Protein AF-A0A3E1IXF0-F1 (afdb_monomer_lite)

Secondary structure (DSSP, 8-state):
-HHHHHHHHHHHHHHHHHHHHHHHHHHHHHHHHHHHHHHHHHSEEEEEE--SSEEEPPHHHHTSSEEEEEEEHHHHHTT--GGG-EETTEEPEE-----EEE-GGG-EEEEEEEEESTT--TTSBTTB-EEE-TT--STTSEEEEEEE-

Foldseek 3Di:
DVVVVVVVVVVVVVVVVVVVVVVVVVVVVVVVLVVVQVVVVVFDKDKDKQADQWRKDAQVCLPDQKKWKWFFPVCVVVVPDQQPKDKLPHGFAFDDHPHWDQWPPRTIIHTTTMDGSVPHDPSADSRIIIIGDPPDDDIGRMMMMDTDD

Sequence (149 aa):
MRSKTIFCKIIFQSCLVMLLLLGSLFSLSACADDEEKAELASYHWETVAVSREEFRIPENYMNKNELYLFASRDILDSHYDLSKVTLGGERIKLVDSSFNLPGPGLKALFLVGKFDLKDKPSSCKSSSCVLKVPGLNKTGNVAVGYKKK

Organism: Gardnerella vaginalis (NCBI:txid2702)

Structure (mmCIF, N/CA/C/O backbone):
data_AF-A0A3E1IXF0-F1
#
_entry.id   AF-A0A3E1IXF0-F1
#
loop_
_atom_site.group_PDB
_atom_site.id
_atom_site.type_symbol
_atom_site.label_atom_id
_atom_site.label_alt_id
_atom_site.label_comp_id
_atom_site.label_asym_id
_atom_site.label_entity_id
_atom_site.label_seq_id
_atom_site.pdbx_PDB_ins_code
_atom_site.Cartn_x
_atom_site.Cartn_y
_atom_site.Cartn_z
_atom_site.occupancy
_atom_site.B_iso_or_equiv
_atom_site.auth_seq_id
_atom_site.auth_comp_id
_atom_site.auth_asym_id
_atom_site.auth_atom_id
_atom_site.pdbx_PDB_model_num
ATOM 1 N N . MET A 1 1 ? 29.429 4.959 -59.493 1.00 50.19 1 MET A N 1
ATOM 2 C CA . MET A 1 1 ? 29.740 4.256 -58.219 1.00 50.19 1 MET A CA 1
ATOM 3 C C . MET A 1 1 ? 29.899 5.184 -57.009 1.00 50.19 1 MET A C 1
ATOM 5 O O . MET A 1 1 ? 29.422 4.816 -55.948 1.00 50.19 1 MET A O 1
ATOM 9 N N . ARG A 1 2 ? 30.480 6.388 -57.149 1.00 54.06 2 ARG A N 1
ATOM 10 C CA . ARG A 1 2 ? 30.773 7.335 -56.045 1.00 54.06 2 ARG A CA 1
ATOM 11 C C . ARG A 1 2 ? 29.553 7.869 -55.261 1.00 54.06 2 ARG A C 1
ATOM 13 O O . ARG A 1 2 ? 29.677 8.178 -54.088 1.00 54.06 2 ARG A O 1
ATOM 20 N N . SER A 1 3 ? 28.377 7.953 -55.891 1.00 57.69 3 SER A N 1
ATOM 21 C CA . SER A 1 3 ? 27.135 8.435 -55.254 1.00 57.69 3 SER A CA 1
ATOM 22 C C . SER A 1 3 ? 26.489 7.397 -54.312 1.00 57.69 3 SER A C 1
ATOM 24 O O . SER A 1 3 ? 26.008 7.758 -53.241 1.00 57.69 3 SER A O 1
ATOM 26 N N . LYS A 1 4 ? 26.569 6.094 -54.635 1.00 55.94 4 LYS A N 1
ATOM 27 C CA . LYS A 1 4 ? 26.005 5.010 -53.800 1.00 55.94 4 LYS A CA 1
ATOM 28 C C . LYS A 1 4 ? 26.747 4.843 -52.466 1.00 55.94 4 LYS A C 1
ATOM 30 O O . LYS A 1 4 ? 26.124 4.560 -51.448 1.00 55.94 4 LYS A O 1
ATOM 35 N N . THR A 1 5 ? 28.063 5.067 -52.450 1.00 59.56 5 THR A N 1
ATOM 36 C CA . THR A 1 5 ? 28.889 5.000 -51.232 1.00 59.56 5 THR A CA 1
ATOM 37 C C . THR A 1 5 ? 28.638 6.159 -50.270 1.00 59.56 5 THR A C 1
ATOM 39 O O . THR A 1 5 ? 28.720 5.960 -49.063 1.00 59.56 5 THR A O 1
ATOM 42 N N . ILE A 1 6 ? 28.289 7.348 -50.770 1.00 65.12 6 ILE A N 1
ATOM 43 C CA . ILE A 1 6 ? 27.961 8.510 -49.927 1.00 65.12 6 ILE A CA 1
ATOM 44 C C . ILE A 1 6 ? 26.603 8.302 -49.242 1.00 65.12 6 ILE A C 1
ATOM 46 O O . ILE A 1 6 ? 26.486 8.516 -48.038 1.00 65.12 6 ILE A O 1
ATOM 50 N N . PHE A 1 7 ? 25.608 7.799 -49.978 1.00 64.50 7 PHE A N 1
ATOM 51 C CA . PHE A 1 7 ? 24.268 7.529 -49.449 1.00 64.50 7 PHE A CA 1
ATOM 52 C C . PHE A 1 7 ? 24.278 6.482 -48.322 1.00 64.50 7 PHE A C 1
ATOM 54 O O . PHE A 1 7 ? 23.697 6.698 -47.261 1.00 64.50 7 PHE A O 1
ATOM 61 N N . CYS A 1 8 ? 25.020 5.385 -48.505 1.00 64.44 8 CYS A N 1
ATOM 62 C CA . CYS A 1 8 ? 25.151 4.339 -47.488 1.00 64.44 8 CYS A CA 1
ATOM 63 C C . CYS A 1 8 ? 25.839 4.845 -46.205 1.00 64.44 8 CYS A C 1
ATOM 65 O O . CYS A 1 8 ? 25.488 4.427 -45.103 1.00 64.44 8 CYS A O 1
ATOM 67 N N . LYS A 1 9 ? 26.798 5.771 -46.341 1.00 72.56 9 LYS A N 1
ATOM 68 C CA . LYS A 1 9 ? 27.531 6.360 -45.213 1.00 72.56 9 LYS A CA 1
ATOM 69 C C . LYS A 1 9 ? 26.644 7.298 -44.389 1.00 72.56 9 LYS A C 1
ATOM 71 O O . LYS A 1 9 ? 26.697 7.250 -43.165 1.00 72.56 9 LYS A O 1
ATOM 76 N N . ILE A 1 10 ? 25.797 8.087 -45.056 1.00 76.94 10 ILE A N 1
ATOM 77 C CA . ILE A 1 10 ? 24.823 8.974 -44.402 1.00 76.94 10 ILE A CA 1
ATOM 78 C C . ILE A 1 10 ? 23.778 8.154 -43.635 1.00 76.94 10 ILE A C 1
ATOM 80 O O . ILE A 1 10 ? 23.539 8.441 -42.468 1.00 76.94 10 ILE A O 1
ATOM 84 N N . ILE A 1 11 ? 23.220 7.093 -44.236 1.00 77.50 11 ILE A N 1
ATOM 85 C CA . ILE A 1 11 ? 22.245 6.222 -43.554 1.00 77.50 11 ILE A CA 1
ATOM 86 C C . ILE A 1 11 ? 22.861 5.568 -42.317 1.00 77.50 11 ILE A C 1
ATOM 88 O O . ILE A 1 11 ? 22.273 5.626 -41.241 1.00 77.50 11 ILE A O 1
ATOM 92 N N . PHE A 1 12 ? 24.059 4.989 -42.440 1.00 79.75 12 PHE A N 1
ATOM 93 C CA . PHE A 1 12 ? 24.722 4.341 -41.308 1.00 79.75 12 PHE A CA 1
ATOM 94 C C . PHE A 1 12 ? 25.000 5.327 -40.168 1.00 79.75 12 PHE A C 1
ATOM 96 O O . PHE A 1 12 ? 24.756 5.017 -39.004 1.00 79.75 12 PHE A O 1
ATOM 103 N N . GLN A 1 13 ? 25.458 6.536 -40.499 1.00 82.44 13 GLN A N 1
ATOM 104 C CA . GLN A 1 13 ? 25.728 7.579 -39.515 1.00 82.44 13 GLN A CA 1
ATOM 105 C C . GLN A 1 13 ? 24.439 8.081 -38.845 1.00 82.44 13 GLN A C 1
ATOM 107 O O . GLN A 1 13 ? 24.419 8.238 -37.628 1.00 82.44 13 GLN A O 1
ATOM 112 N N . SER A 1 14 ? 23.345 8.253 -39.594 1.00 80.62 14 SER A N 1
ATOM 113 C CA . SER A 1 14 ? 22.032 8.587 -39.025 1.00 80.62 14 SER A CA 1
ATOM 114 C C . SER A 1 14 ? 21.489 7.481 -38.116 1.00 80.62 14 SER A C 1
ATOM 116 O O . SER A 1 14 ? 20.982 7.786 -37.038 1.00 80.62 14 SER A O 1
ATOM 118 N N . CYS A 1 15 ? 21.634 6.207 -38.494 1.00 82.75 15 CYS A N 1
ATOM 119 C CA . CYS A 1 15 ? 21.253 5.077 -37.643 1.00 82.75 15 CYS A CA 1
ATOM 120 C C . CYS A 1 15 ? 22.096 5.017 -36.361 1.00 82.75 15 CYS A C 1
ATOM 122 O O . CYS A 1 15 ? 21.546 4.805 -35.284 1.00 82.75 15 CYS A O 1
ATOM 124 N N . LEU A 1 16 ? 23.408 5.250 -36.454 1.00 85.12 16 LEU A N 1
ATOM 125 C CA . LEU A 1 16 ? 24.303 5.273 -35.295 1.00 85.12 16 LEU A CA 1
ATOM 126 C C . LEU A 1 16 ? 23.950 6.414 -34.327 1.00 85.12 16 LEU A C 1
ATOM 128 O O . LEU A 1 16 ? 23.904 6.203 -33.119 1.00 85.12 16 LEU A O 1
ATOM 132 N N . VAL A 1 17 ? 23.650 7.607 -34.852 1.00 85.12 17 VAL A N 1
ATOM 133 C CA . VAL A 1 17 ? 23.208 8.756 -34.043 1.00 85.12 17 VAL A CA 1
ATOM 134 C C . VAL A 1 17 ? 21.863 8.472 -33.373 1.00 85.12 17 VAL A C 1
ATOM 136 O O . VAL A 1 17 ? 21.723 8.730 -32.182 1.00 85.12 17 VAL A O 1
ATOM 139 N N . MET A 1 18 ? 20.900 7.884 -34.090 1.00 84.69 18 MET A N 1
ATOM 140 C CA . MET A 1 18 ? 19.628 7.438 -33.506 1.00 84.69 18 MET A CA 1
ATOM 141 C C . MET A 1 18 ? 19.838 6.437 -32.362 1.00 84.69 18 MET A C 1
ATOM 143 O O . MET A 1 18 ? 19.225 6.585 -31.309 1.00 84.69 18 MET A O 1
ATOM 147 N N . LEU A 1 19 ? 20.723 5.450 -32.533 1.00 83.88 19 LEU A N 1
ATOM 148 C CA . LEU A 1 19 ? 21.034 4.462 -31.494 1.00 83.88 19 LEU A CA 1
ATOM 149 C C . LEU A 1 19 ? 21.710 5.091 -30.268 1.00 83.88 19 LEU A C 1
ATOM 151 O O . LEU A 1 19 ? 21.371 4.735 -29.142 1.00 83.88 19 LEU A O 1
ATOM 155 N N . LEU A 1 20 ? 22.625 6.043 -30.470 1.00 80.19 20 LEU A N 1
ATOM 156 C CA . LEU A 1 20 ? 23.262 6.791 -29.380 1.00 80.19 20 LEU A CA 1
ATOM 157 C C . LEU A 1 20 ? 22.252 7.664 -28.622 1.00 80.19 20 LEU A C 1
ATOM 159 O O . LEU A 1 20 ? 22.281 7.702 -27.393 1.00 80.19 20 LEU A O 1
ATOM 163 N N . LEU A 1 21 ? 21.329 8.315 -29.338 1.00 79.56 21 LEU A N 1
ATOM 164 C CA . LEU A 1 21 ? 20.246 9.092 -28.734 1.00 79.56 21 LEU A CA 1
ATOM 165 C C . LEU A 1 21 ? 19.309 8.193 -27.921 1.00 79.56 21 LEU A C 1
ATOM 167 O O . LEU A 1 21 ? 19.065 8.486 -26.753 1.00 79.56 21 LEU A O 1
ATOM 171 N N . LEU A 1 22 ? 18.862 7.068 -28.488 1.00 76.38 22 LEU A N 1
ATOM 172 C CA . LEU A 1 22 ? 18.067 6.063 -27.775 1.00 76.38 22 LEU A CA 1
ATOM 173 C C . LEU A 1 22 ? 18.793 5.576 -26.514 1.00 76.38 22 LEU A C 1
ATOM 175 O O . LEU A 1 22 ? 18.215 5.630 -25.433 1.00 76.38 22 LEU A O 1
ATOM 179 N N . GLY A 1 23 ? 20.069 5.191 -26.619 1.00 73.00 23 GLY A N 1
ATOM 180 C CA . GLY A 1 23 ? 20.883 4.773 -25.474 1.00 73.00 23 GLY A CA 1
ATOM 181 C C . GLY A 1 23 ? 20.954 5.832 -24.370 1.00 73.00 23 GLY A C 1
ATOM 182 O O . GLY A 1 23 ? 20.734 5.513 -23.206 1.00 73.00 23 GLY A O 1
ATOM 183 N N . SER A 1 24 ? 21.178 7.100 -24.733 1.00 69.06 24 SER A N 1
ATOM 184 C CA . SER A 1 24 ? 21.225 8.205 -23.764 1.00 69.06 24 SER A CA 1
ATOM 185 C C . SER A 1 24 ? 19.883 8.452 -23.060 1.00 69.06 24 SER A C 1
ATOM 187 O O . SER A 1 24 ? 19.864 8.703 -21.856 1.00 69.06 24 SER A O 1
ATOM 189 N N . LEU A 1 25 ? 18.761 8.312 -23.775 1.00 66.06 25 LEU A N 1
ATOM 190 C CA . LEU A 1 25 ? 17.416 8.438 -23.206 1.00 66.06 25 LEU A CA 1
ATOM 191 C C . LEU A 1 25 ? 17.106 7.309 -22.214 1.00 66.06 25 LEU A C 1
ATOM 193 O O . LEU A 1 25 ? 16.568 7.578 -21.140 1.00 66.06 25 LEU A O 1
ATOM 197 N N . PHE A 1 26 ? 17.487 6.066 -22.529 1.00 60.81 26 PHE A N 1
ATOM 198 C CA . PHE A 1 26 ? 17.325 4.940 -21.603 1.00 60.81 26 PHE A CA 1
ATOM 199 C C . PHE A 1 26 ? 18.189 5.098 -20.347 1.00 60.81 26 PHE A C 1
ATOM 201 O O . PHE A 1 26 ? 17.715 4.812 -19.250 1.00 60.81 26 PHE A O 1
ATOM 208 N N . SER A 1 27 ? 19.420 5.604 -20.477 1.00 61.44 27 SER A N 1
ATOM 209 C CA . SER A 1 27 ? 20.285 5.881 -19.324 1.00 61.44 27 SER A CA 1
ATOM 210 C C . SER A 1 27 ? 19.716 6.971 -18.410 1.00 61.44 27 SER A C 1
ATOM 212 O O . SER A 1 27 ? 19.717 6.798 -17.198 1.00 61.44 27 SER A O 1
ATOM 214 N N . LEU A 1 28 ? 19.182 8.063 -18.968 1.00 59.72 28 LEU A N 1
ATOM 215 C CA . LEU A 1 28 ? 18.583 9.149 -18.179 1.00 59.72 28 LEU A CA 1
ATOM 216 C C . LEU A 1 28 ? 17.315 8.707 -17.436 1.00 59.72 28 LEU A C 1
ATOM 218 O O . LEU A 1 28 ? 17.142 9.052 -16.269 1.00 59.72 28 LEU A O 1
ATOM 222 N N . SER A 1 29 ? 16.449 7.928 -18.092 1.00 58.75 29 SER A N 1
ATOM 223 C CA . SER A 1 29 ? 15.239 7.393 -17.458 1.00 58.75 29 SER A CA 1
ATOM 224 C C . SER A 1 29 ? 15.557 6.385 -16.353 1.00 58.75 29 SER A C 1
ATOM 226 O O . SER A 1 29 ? 14.847 6.355 -15.354 1.00 58.75 29 SER A O 1
ATOM 228 N N . ALA A 1 30 ? 16.605 5.571 -16.520 1.00 58.81 30 ALA A N 1
ATOM 229 C CA . ALA A 1 30 ? 17.035 4.623 -15.495 1.00 58.81 30 ALA A CA 1
ATOM 230 C C . ALA A 1 30 ? 17.635 5.334 -14.270 1.00 58.81 30 ALA A C 1
ATOM 232 O O . ALA A 1 30 ? 17.339 4.958 -13.142 1.00 58.81 30 ALA A O 1
ATOM 233 N N . CYS A 1 31 ? 18.406 6.410 -14.476 1.00 59.91 31 CYS A N 1
ATOM 234 C CA . CYS A 1 31 ? 19.025 7.147 -13.372 1.00 59.91 31 CYS A CA 1
ATOM 235 C C . CYS A 1 31 ? 18.013 7.785 -12.405 1.00 59.91 31 CYS A C 1
ATOM 237 O O . CYS A 1 31 ? 18.271 7.805 -11.206 1.00 59.91 31 CYS A O 1
ATOM 239 N N . ALA A 1 32 ? 16.883 8.302 -12.900 1.00 62.66 32 ALA A N 1
ATOM 240 C CA . ALA A 1 32 ? 15.871 8.920 -12.038 1.00 62.66 32 ALA A CA 1
ATOM 241 C C . ALA A 1 32 ? 15.135 7.889 -11.160 1.00 62.66 32 ALA A C 1
ATOM 243 O O . ALA A 1 32 ? 14.905 8.144 -9.979 1.00 62.66 32 ALA A O 1
ATOM 244 N N . ASP A 1 33 ? 14.809 6.718 -11.719 1.00 67.50 33 ASP A N 1
ATOM 245 C CA . ASP A 1 33 ? 14.158 5.631 -10.971 1.00 67.50 33 ASP A CA 1
ATOM 246 C C . ASP A 1 33 ? 15.108 5.046 -9.907 1.00 67.50 33 ASP A C 1
ATOM 248 O O . ASP A 1 33 ? 14.698 4.745 -8.785 1.00 67.50 33 ASP A O 1
ATOM 252 N N . ASP A 1 34 ? 16.407 4.960 -10.220 1.00 75.19 34 ASP A N 1
ATOM 253 C CA . ASP A 1 34 ? 17.434 4.501 -9.279 1.00 75.19 34 ASP A CA 1
ATOM 254 C C . ASP A 1 34 ? 17.620 5.456 -8.084 1.00 75.19 34 ASP A C 1
ATOM 256 O O . ASP A 1 34 ? 17.842 4.988 -6.964 1.00 75.19 34 ASP A O 1
ATOM 260 N N . GLU A 1 35 ? 17.498 6.774 -8.283 1.00 81.69 35 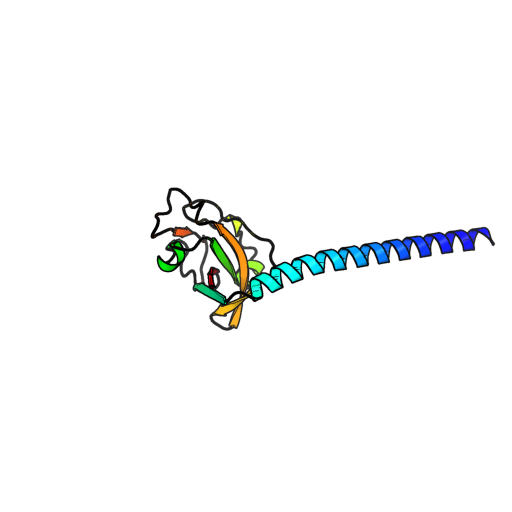GLU A N 1
ATOM 261 C CA . GLU A 1 35 ? 17.618 7.771 -7.209 1.00 81.69 35 GLU A CA 1
ATOM 262 C C . GLU A 1 35 ? 16.421 7.730 -6.247 1.00 81.69 35 GLU A C 1
ATOM 264 O O . GLU A 1 35 ? 16.620 7.624 -5.032 1.00 81.69 35 GLU A O 1
ATOM 269 N N . GLU A 1 36 ? 15.186 7.717 -6.766 1.00 81.19 36 GLU A N 1
ATOM 270 C CA . GLU A 1 36 ? 13.979 7.566 -5.935 1.00 81.19 36 GLU A CA 1
ATOM 271 C C . GLU A 1 36 ? 14.037 6.258 -5.141 1.00 81.19 36 GLU A C 1
ATOM 273 O O . GLU A 1 36 ? 13.792 6.222 -3.930 1.00 81.19 36 GLU A O 1
ATOM 278 N N . LYS A 1 37 ? 14.401 5.163 -5.809 1.00 83.44 37 LYS A N 1
ATOM 279 C CA . LYS A 1 37 ? 14.506 3.853 -5.176 1.00 83.44 37 LYS A CA 1
ATOM 280 C C . LYS A 1 37 ? 15.583 3.822 -4.098 1.00 83.44 37 LYS A C 1
ATOM 282 O O . LYS A 1 37 ? 15.352 3.215 -3.051 1.00 83.44 37 LYS A O 1
ATOM 287 N N . ALA A 1 38 ? 16.731 4.459 -4.325 1.00 85.38 38 ALA A N 1
ATOM 288 C CA . ALA A 1 38 ? 17.793 4.569 -3.330 1.00 85.38 38 ALA A CA 1
ATOM 289 C C . ALA A 1 38 ? 17.334 5.378 -2.108 1.00 85.38 38 ALA A C 1
ATOM 291 O O . ALA A 1 38 ? 17.575 4.963 -0.971 1.00 85.38 38 ALA A O 1
ATOM 292 N N . GLU A 1 39 ? 16.612 6.479 -2.325 1.00 89.00 39 GLU A N 1
ATOM 293 C CA . GLU A 1 39 ? 16.031 7.271 -1.241 1.00 89.00 39 GLU A CA 1
ATOM 294 C C . GLU A 1 39 ? 15.022 6.439 -0.437 1.00 89.00 39 GLU A C 1
ATOM 296 O O . GLU A 1 39 ? 15.138 6.330 0.786 1.00 89.00 39 GLU A O 1
ATOM 301 N N . LEU A 1 40 ? 14.070 5.782 -1.106 1.00 90.19 40 LEU A N 1
ATOM 302 C CA . LEU A 1 40 ? 13.066 4.939 -0.454 1.00 90.19 40 LEU A CA 1
ATOM 303 C C . LEU A 1 40 ? 13.699 3.756 0.293 1.00 90.19 40 LEU A C 1
ATOM 305 O O . LEU A 1 40 ? 13.248 3.418 1.391 1.00 90.19 40 LEU A O 1
ATOM 309 N N . ALA A 1 41 ? 14.764 3.167 -0.255 1.00 88.62 41 ALA A N 1
ATOM 310 C CA . ALA A 1 41 ? 15.514 2.081 0.373 1.00 88.62 41 ALA A CA 1
ATOM 311 C C . ALA A 1 41 ? 16.334 2.525 1.592 1.00 88.62 41 ALA A C 1
ATOM 313 O O . ALA A 1 41 ? 16.632 1.695 2.450 1.00 88.62 41 ALA A O 1
ATOM 314 N N . SER A 1 42 ? 16.687 3.810 1.691 1.00 90.38 42 SER A N 1
ATOM 315 C CA . SER A 1 42 ? 17.435 4.346 2.835 1.00 90.38 42 SER A CA 1
ATOM 316 C C . SER A 1 42 ? 16.605 4.420 4.125 1.00 90.38 42 SER A C 1
ATOM 318 O O . SER A 1 42 ? 17.167 4.468 5.220 1.00 90.38 42 SER A O 1
ATOM 320 N N . TYR A 1 43 ? 15.272 4.400 4.020 1.00 91.31 43 TYR A N 1
ATOM 321 C CA . TYR A 1 43 ? 14.379 4.448 5.175 1.00 91.31 43 TYR A CA 1
ATOM 322 C C . TYR A 1 43 ? 14.172 3.075 5.814 1.00 91.31 43 TYR A C 1
ATOM 324 O O . TYR A 1 43 ? 14.088 2.047 5.141 1.00 91.31 43 TYR A O 1
ATOM 332 N N . HIS A 1 44 ? 13.963 3.071 7.132 1.00 91.44 44 HIS A N 1
ATOM 333 C CA . HIS A 1 44 ? 13.362 1.922 7.794 1.00 91.44 44 HIS A CA 1
ATOM 334 C C . HIS A 1 44 ? 11.842 1.971 7.621 1.00 91.44 44 HIS A C 1
ATOM 336 O O . HIS A 1 44 ? 11.220 3.017 7.799 1.00 91.44 44 HIS A O 1
ATOM 342 N N . TRP A 1 45 ? 11.227 0.838 7.299 1.00 93.69 45 TRP A N 1
ATOM 343 C CA . TRP A 1 45 ? 9.796 0.764 7.020 1.00 93.69 45 TRP A CA 1
ATOM 344 C C . TRP A 1 45 ? 9.083 -0.071 8.068 1.00 93.69 45 TRP A C 1
ATOM 346 O O . TRP A 1 45 ? 9.422 -1.232 8.288 1.00 93.69 45 TRP A O 1
ATOM 356 N N . GLU A 1 46 ? 8.051 0.504 8.677 1.00 93.94 46 GLU A N 1
ATOM 357 C CA . GLU A 1 46 ? 7.147 -0.236 9.553 1.00 93.94 46 GLU A CA 1
ATOM 358 C C . GLU A 1 46 ? 5.851 -0.506 8.793 1.00 93.94 46 GLU A C 1
ATOM 360 O O . GLU A 1 46 ? 5.185 0.425 8.336 1.00 93.94 46 GLU A O 1
ATOM 365 N N . THR A 1 47 ? 5.499 -1.780 8.626 1.00 94.19 47 THR A N 1
ATOM 366 C CA . THR A 1 47 ? 4.345 -2.203 7.825 1.00 94.19 47 THR A CA 1
ATOM 367 C C . THR A 1 47 ? 3.368 -3.028 8.651 1.00 94.19 47 THR A C 1
ATOM 369 O O . THR A 1 47 ? 3.753 -3.775 9.548 1.00 94.19 47 THR A O 1
ATOM 372 N N . VAL A 1 48 ? 2.084 -2.892 8.334 1.00 94.19 48 VAL A N 1
ATOM 373 C CA . VAL A 1 48 ? 1.006 -3.704 8.892 1.00 94.19 48 VAL A CA 1
ATOM 374 C C . VAL A 1 48 ? 0.225 -4.339 7.750 1.00 94.19 48 VAL A C 1
ATOM 376 O O . VAL A 1 48 ? -0.185 -3.665 6.803 1.00 94.19 48 VAL A O 1
ATOM 379 N N . ALA A 1 49 ? 0.033 -5.654 7.822 1.00 94.12 49 ALA A N 1
ATOM 380 C CA . ALA A 1 49 ? -0.725 -6.388 6.819 1.00 94.12 49 ALA A CA 1
ATOM 381 C C . ALA A 1 49 ? -2.215 -6.023 6.885 1.00 94.12 49 ALA A C 1
ATOM 383 O O . ALA A 1 49 ? -2.843 -6.072 7.947 1.00 94.12 49 ALA A O 1
ATOM 384 N N . VAL A 1 50 ? -2.796 -5.725 5.726 1.00 93.25 50 VAL A N 1
ATOM 385 C CA . VAL A 1 50 ? -4.240 -5.565 5.566 1.00 93.25 50 VAL A CA 1
ATOM 386 C C . VAL A 1 50 ? -4.860 -6.958 5.627 1.00 93.25 50 VAL A C 1
ATOM 388 O O . V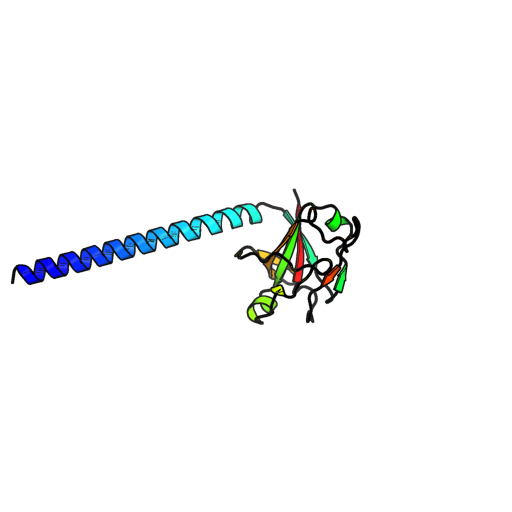AL A 1 50 ? -4.528 -7.840 4.835 1.00 93.25 50 VAL A O 1
ATOM 391 N N . SER A 1 51 ? -5.717 -7.178 6.622 1.00 89.06 51 SER A N 1
ATOM 392 C CA . SER A 1 51 ? -6.257 -8.508 6.946 1.00 89.06 51 SER A CA 1
ATOM 393 C C . SER A 1 51 ? -7.667 -8.768 6.423 1.00 89.06 51 SER A C 1
ATOM 395 O O . SER A 1 51 ? -8.158 -9.889 6.513 1.00 89.06 51 SER A O 1
ATOM 397 N N . ARG A 1 52 ? -8.344 -7.734 5.928 1.00 91.75 52 ARG A N 1
ATOM 398 C CA . ARG A 1 52 ? -9.731 -7.782 5.455 1.00 91.75 52 ARG A CA 1
ATOM 399 C C . ARG A 1 52 ? -10.001 -6.596 4.537 1.00 91.75 52 ARG A C 1
ATOM 401 O O . ARG A 1 52 ? -9.231 -5.638 4.556 1.00 91.75 52 ARG A O 1
ATOM 408 N N . GLU A 1 53 ? -11.102 -6.647 3.795 1.00 92.06 53 GLU A N 1
ATOM 409 C CA . GLU A 1 53 ? -11.474 -5.584 2.856 1.00 92.06 53 GLU A CA 1
ATOM 410 C C . GLU A 1 53 ? -11.585 -4.219 3.535 1.00 92.06 53 GLU A C 1
ATOM 412 O O . GLU A 1 53 ? -10.957 -3.272 3.086 1.00 92.06 53 GLU A O 1
ATOM 417 N N . GLU A 1 54 ? -12.330 -4.115 4.638 1.00 93.69 54 GLU A N 1
ATOM 418 C CA . GLU A 1 54 ? -12.412 -2.890 5.438 1.00 93.69 54 GLU A CA 1
ATOM 419 C C . GLU A 1 54 ? -11.455 -2.960 6.625 1.00 93.69 54 GLU A C 1
ATOM 421 O O . GLU A 1 54 ? -11.759 -3.510 7.688 1.00 93.69 54 GLU A O 1
ATOM 426 N N . PHE A 1 55 ? -10.266 -2.406 6.442 1.00 94.25 55 PHE A N 1
ATOM 427 C CA . PHE A 1 55 ? -9.208 -2.434 7.432 1.00 94.25 55 PHE A CA 1
ATOM 428 C C . PHE A 1 55 ? -9.084 -1.086 8.136 1.00 94.25 55 PHE A C 1
ATOM 430 O O . PHE A 1 55 ? -8.827 -0.050 7.5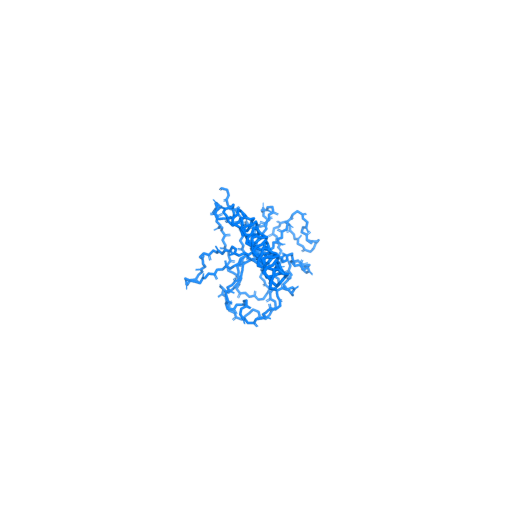23 1.00 94.25 55 PHE A O 1
ATOM 437 N N . ARG A 1 56 ? -9.254 -1.096 9.458 1.00 94.56 56 ARG A N 1
ATOM 438 C CA . ARG A 1 56 ? -9.051 0.094 10.281 1.00 94.56 56 ARG A CA 1
ATOM 439 C C . ARG A 1 56 ? -7.556 0.311 10.488 1.00 94.56 56 ARG A C 1
ATOM 441 O O . ARG A 1 56 ? -6.888 -0.543 11.067 1.00 94.56 56 ARG A O 1
ATOM 448 N N . ILE A 1 57 ? -7.059 1.456 10.033 1.00 93.94 57 ILE A N 1
ATOM 449 C CA . ILE A 1 57 ? -5.661 1.843 10.204 1.00 93.94 57 ILE A CA 1
ATOM 450 C C . ILE A 1 57 ? -5.355 1.971 11.705 1.00 93.94 57 ILE A C 1
ATOM 452 O O . ILE A 1 57 ? -6.116 2.641 12.413 1.00 93.94 57 ILE A O 1
ATOM 456 N N . PRO A 1 58 ? -4.273 1.340 12.201 1.00 93.31 58 PRO A N 1
ATOM 457 C CA . PRO A 1 58 ? -3.865 1.465 13.594 1.00 93.31 58 PRO A CA 1
ATOM 458 C C . PRO A 1 58 ? -3.612 2.919 14.008 1.00 93.31 58 PRO A C 1
ATOM 460 O O . PRO A 1 58 ? -3.112 3.731 13.231 1.00 93.31 58 PRO A O 1
ATOM 463 N N . GLU A 1 59 ? -3.912 3.257 15.259 1.00 91.44 59 GLU A N 1
ATOM 464 C CA . GLU A 1 59 ? -3.795 4.633 15.758 1.00 91.44 59 GLU A CA 1
ATOM 465 C C . GLU A 1 59 ? -2.357 5.175 15.682 1.00 91.44 59 GLU A C 1
ATOM 467 O O . GLU A 1 59 ? -2.145 6.332 15.320 1.00 91.44 59 GLU A O 1
ATOM 472 N N . ASN A 1 60 ? -1.352 4.322 15.910 1.00 91.12 60 ASN A N 1
ATOM 473 C CA . ASN A 1 60 ? 0.061 4.690 15.788 1.00 91.12 60 ASN A CA 1
ATOM 474 C C . ASN A 1 60 ? 0.496 5.010 14.346 1.00 91.12 60 ASN A C 1
ATOM 476 O O . ASN A 1 60 ? 1.572 5.570 14.167 1.00 91.12 60 ASN A O 1
ATOM 480 N N . TYR A 1 61 ? -0.310 4.672 13.336 1.00 92.75 61 TYR A N 1
ATOM 481 C CA . TYR A 1 61 ? -0.094 5.056 11.937 1.00 92.75 61 TYR A CA 1
ATOM 482 C C . TYR A 1 61 ? -0.788 6.388 11.620 1.00 92.75 61 TYR A C 1
ATOM 484 O O . TYR A 1 61 ? -0.311 7.153 10.787 1.00 92.75 61 TYR A O 1
ATOM 492 N N . MET A 1 62 ? -1.885 6.711 12.310 1.00 90.62 62 MET A N 1
ATOM 493 C CA . MET A 1 62 ? -2.664 7.933 12.070 1.00 90.62 62 MET A CA 1
ATOM 494 C C . MET A 1 62 ? -1.957 9.220 12.522 1.00 90.62 62 MET A C 1
ATOM 496 O O . MET A 1 62 ? -2.357 10.307 12.114 1.00 90.62 62 MET A O 1
ATOM 500 N N . ASN A 1 63 ? -0.908 9.111 13.344 1.00 88.50 63 ASN A N 1
ATOM 501 C CA . ASN A 1 63 ? -0.072 10.243 13.754 1.00 88.50 63 ASN A CA 1
ATOM 502 C C . ASN A 1 63 ? 1.075 10.556 12.774 1.00 88.50 63 ASN A C 1
ATOM 504 O O . ASN A 1 63 ? 1.897 11.431 13.052 1.00 88.50 63 ASN A O 1
ATOM 508 N N . LYS A 1 64 ? 1.171 9.819 11.661 1.00 91.56 64 LYS A N 1
ATOM 509 C CA . LYS A 1 64 ? 2.189 10.035 10.631 1.00 91.56 64 LYS A CA 1
ATOM 510 C C . LYS A 1 64 ? 1.719 11.083 9.630 1.00 91.56 64 LYS A C 1
ATOM 512 O O . LYS A 1 64 ? 0.534 11.366 9.519 1.00 91.56 64 LYS A O 1
ATOM 517 N N . ASN A 1 65 ? 2.670 11.656 8.897 1.00 89.88 65 ASN A N 1
ATOM 518 C CA . ASN A 1 65 ? 2.351 12.590 7.817 1.00 89.88 65 ASN A CA 1
ATOM 519 C C . ASN A 1 65 ? 1.844 11.846 6.584 1.00 89.88 65 ASN A C 1
ATOM 521 O O . ASN A 1 65 ? 0.887 12.274 5.963 1.00 89.88 65 ASN A O 1
ATOM 525 N N . GLU A 1 66 ? 2.477 10.726 6.248 1.00 92.19 66 GLU A N 1
ATOM 526 C CA . GLU A 1 66 ? 2.176 9.973 5.039 1.00 92.19 66 GLU A CA 1
ATOM 527 C C . GLU A 1 66 ? 2.073 8.486 5.348 1.00 92.19 66 GLU A C 1
ATOM 529 O O . GLU A 1 66 ? 2.849 7.948 6.148 1.00 92.19 66 GLU A O 1
ATOM 534 N N . LEU A 1 67 ? 1.141 7.829 4.665 1.00 94.62 67 LEU A N 1
ATOM 535 C CA . LEU A 1 67 ? 1.026 6.380 4.613 1.00 94.62 67 LEU A CA 1
ATOM 536 C C . LEU A 1 67 ? 1.258 5.894 3.190 1.00 94.62 67 LEU A C 1
ATOM 538 O O . LEU A 1 67 ? 0.937 6.569 2.215 1.00 94.62 67 LEU A O 1
ATOM 542 N N . TYR A 1 68 ? 1.779 4.684 3.089 1.00 95.88 68 TYR A N 1
ATOM 543 C CA . TYR A 1 68 ? 2.170 4.059 1.839 1.00 95.88 68 TYR A CA 1
ATOM 544 C C . TYR A 1 68 ? 1.439 2.726 1.713 1.00 95.88 68 TYR A C 1
ATOM 546 O O . TYR A 1 68 ? 1.360 1.965 2.681 1.00 95.88 68 TYR A O 1
ATOM 554 N N . LEU A 1 69 ? 0.875 2.457 0.539 1.00 96.38 69 LEU A N 1
ATOM 555 C CA . LEU A 1 69 ? 0.236 1.188 0.224 1.00 96.38 69 LEU A CA 1
ATOM 556 C C . LEU A 1 69 ? 1.231 0.302 -0.506 1.00 96.38 69 LEU A C 1
ATOM 558 O O . LEU A 1 69 ? 1.780 0.699 -1.535 1.00 96.38 69 LEU A O 1
ATOM 562 N N . PHE A 1 70 ? 1.393 -0.914 -0.004 1.00 95.88 70 PHE A N 1
ATOM 563 C CA . PHE A 1 70 ? 2.191 -1.936 -0.646 1.00 95.88 70 PHE A CA 1
ATOM 564 C C . PHE A 1 70 ? 1.329 -3.124 -1.054 1.00 95.88 70 PHE A C 1
ATOM 566 O O . PHE A 1 70 ? 0.438 -3.533 -0.306 1.00 95.88 70 PHE A O 1
ATOM 573 N N . ALA A 1 71 ? 1.622 -3.705 -2.212 1.00 94.94 71 ALA A N 1
ATOM 574 C CA . ALA A 1 71 ? 0.945 -4.886 -2.726 1.00 94.94 71 ALA A CA 1
ATOM 575 C C . ALA A 1 71 ? 1.956 -5.959 -3.140 1.00 94.94 71 ALA A C 1
ATOM 577 O O . ALA A 1 71 ? 3.017 -5.680 -3.692 1.00 94.94 71 ALA A O 1
ATOM 578 N N . SER A 1 72 ? 1.627 -7.213 -2.864 1.00 93.88 72 SER A N 1
ATOM 579 C CA . SER A 1 72 ? 2.403 -8.362 -3.325 1.00 93.88 72 SER A CA 1
ATOM 580 C C . SER A 1 72 ? 2.325 -8.515 -4.842 1.00 93.88 72 SER A C 1
ATOM 582 O O . SER A 1 72 ? 1.352 -8.090 -5.468 1.00 93.88 72 SER A O 1
ATOM 584 N N . ARG A 1 73 ? 3.312 -9.207 -5.417 1.00 91.56 73 ARG A N 1
ATOM 585 C CA . ARG A 1 73 ? 3.304 -9.566 -6.841 1.00 91.56 73 ARG A CA 1
ATOM 586 C C . ARG A 1 73 ? 2.030 -10.314 -7.257 1.00 91.56 73 ARG A C 1
ATOM 588 O O . ARG A 1 73 ? 1.484 -9.998 -8.300 1.00 91.56 73 ARG A O 1
ATOM 595 N N . ASP A 1 74 ? 1.486 -11.177 -6.396 1.00 90.56 74 ASP A N 1
ATOM 596 C CA . ASP A 1 74 ? 0.219 -11.887 -6.640 1.00 90.56 74 ASP A CA 1
ATOM 597 C C . ASP A 1 74 ? -0.946 -10.934 -6.983 1.00 90.56 74 ASP A C 1
ATOM 599 O O . ASP A 1 74 ? -1.788 -11.259 -7.814 1.00 90.56 74 ASP A O 1
ATOM 603 N N . ILE A 1 75 ? -1.012 -9.758 -6.344 1.00 91.62 75 ILE A N 1
ATOM 604 C CA . ILE A 1 75 ? -2.054 -8.752 -6.612 1.00 91.62 75 ILE A CA 1
ATOM 605 C C . ILE A 1 75 ? -1.797 -8.059 -7.951 1.00 91.62 75 ILE A C 1
ATOM 607 O O . ILE A 1 75 ? -2.733 -7.890 -8.732 1.00 91.62 75 ILE A O 1
ATOM 611 N N . LEU A 1 76 ? -0.542 -7.701 -8.228 1.00 91.25 76 LEU A N 1
ATOM 612 C CA . LEU A 1 76 ? -0.150 -7.035 -9.473 1.00 91.25 76 LEU A CA 1
ATOM 613 C C . LEU A 1 76 ? -0.395 -7.932 -10.692 1.00 91.25 76 LEU A C 1
ATOM 615 O O . LEU A 1 76 ? -1.031 -7.506 -11.655 1.00 91.25 76 LEU A O 1
ATOM 619 N N . ASP A 1 77 ? 0.021 -9.194 -10.604 1.00 91.56 77 ASP A N 1
ATOM 620 C CA . ASP A 1 77 ? -0.115 -10.184 -11.675 1.00 91.56 77 ASP A CA 1
ATOM 621 C C . ASP A 1 77 ? -1.579 -10.604 -11.888 1.00 91.56 77 ASP A C 1
ATOM 623 O O . ASP A 1 77 ? -1.957 -11.031 -12.976 1.00 91.56 77 ASP A O 1
ATOM 627 N N . SER A 1 78 ? -2.439 -10.450 -10.872 1.00 90.38 78 SER A N 1
ATOM 628 C CA . SER A 1 78 ? -3.879 -10.724 -10.993 1.00 90.38 78 SER A CA 1
ATOM 629 C C . SER A 1 78 ? -4.666 -9.654 -11.762 1.00 90.38 78 SER A C 1
ATOM 631 O O . SER A 1 78 ? -5.878 -9.797 -11.922 1.00 90.38 78 SER A O 1
ATOM 633 N N . HIS A 1 79 ? -4.008 -8.578 -12.214 1.00 88.06 79 HIS A N 1
ATOM 634 C CA . HIS A 1 79 ? -4.644 -7.401 -12.821 1.00 88.06 79 HIS A CA 1
ATOM 635 C C . HIS A 1 79 ? -5.718 -6.760 -11.928 1.00 88.06 79 HIS A C 1
ATOM 637 O O . HIS A 1 79 ? -6.709 -6.204 -12.409 1.00 88.06 79 HIS A O 1
ATOM 643 N N . TYR A 1 80 ? -5.530 -6.840 -10.609 1.00 90.50 80 TYR A N 1
ATOM 644 C CA . TYR A 1 80 ? -6.420 -6.194 -9.660 1.00 90.50 80 TYR A CA 1
ATOM 645 C C . TYR A 1 80 ? -6.385 -4.669 -9.840 1.00 90.50 80 TYR A C 1
ATOM 647 O O . TYR A 1 80 ? -5.324 -4.045 -9.857 1.00 90.50 80 TYR A O 1
ATOM 655 N N . ASP A 1 81 ? -7.564 -4.056 -9.931 1.00 92.50 81 ASP A N 1
ATOM 656 C CA . ASP A 1 81 ? -7.699 -2.611 -10.092 1.00 92.50 81 ASP A CA 1
ATOM 657 C C . ASP A 1 81 ? -7.486 -1.879 -8.757 1.00 92.50 81 ASP A C 1
ATOM 659 O O . ASP A 1 81 ? -8.415 -1.656 -7.973 1.00 92.50 81 ASP A O 1
ATOM 663 N N . LEU A 1 82 ? -6.236 -1.478 -8.514 1.00 92.69 82 LEU A N 1
ATOM 664 C CA . LEU A 1 82 ? -5.818 -0.735 -7.324 1.00 92.69 82 LEU A CA 1
ATOM 665 C C . LEU A 1 82 ? -6.478 0.648 -7.206 1.00 92.69 82 LEU A C 1
ATOM 667 O O . LEU A 1 82 ? -6.520 1.196 -6.104 1.00 92.69 82 LEU A O 1
ATOM 671 N N . SER A 1 83 ? -7.060 1.197 -8.280 1.00 92.56 83 SER A N 1
ATOM 672 C CA . SER A 1 83 ? -7.776 2.481 -8.223 1.00 92.56 83 SER A CA 1
ATOM 673 C C . SER A 1 83 ? -9.079 2.409 -7.413 1.00 92.56 83 SER A C 1
ATOM 675 O O . SER A 1 83 ? -9.616 3.442 -7.003 1.00 92.56 83 SER A O 1
ATOM 677 N N . LYS A 1 84 ? -9.573 1.191 -7.145 1.00 93.62 84 LYS A N 1
ATOM 678 C CA . LYS A 1 84 ? -10.737 0.924 -6.285 1.00 93.62 84 LYS A CA 1
ATOM 679 C C . LYS A 1 84 ? -10.410 0.976 -4.798 1.00 93.62 84 LYS A C 1
ATOM 681 O O . LYS A 1 84 ? -11.329 0.990 -3.977 1.00 93.62 84 LYS A O 1
ATOM 686 N N . VAL A 1 85 ? -9.128 0.968 -4.434 1.00 94.38 85 VAL A N 1
ATOM 687 C CA . VAL A 1 85 ? -8.732 1.114 -3.036 1.00 94.38 85 VAL A CA 1
ATOM 688 C C . VAL A 1 85 ? -9.098 2.525 -2.580 1.00 94.38 85 VAL A C 1
ATOM 690 O O . VAL A 1 85 ? -8.919 3.500 -3.313 1.00 94.38 85 VAL A O 1
ATOM 693 N N . THR A 1 86 ? -9.641 2.645 -1.372 1.00 94.31 86 THR A N 1
ATOM 694 C CA . THR A 1 86 ? -9.979 3.950 -0.793 1.00 94.31 86 THR A CA 1
ATOM 695 C C . THR A 1 86 ? -9.505 4.054 0.644 1.00 94.31 86 THR A C 1
ATOM 697 O O . THR A 1 86 ? -9.495 3.064 1.370 1.00 94.31 86 THR A O 1
ATOM 700 N N . LEU A 1 87 ? -9.137 5.254 1.075 1.00 93.06 87 LEU A N 1
ATOM 701 C CA . LEU A 1 87 ? -8.940 5.598 2.480 1.00 93.06 87 LEU A CA 1
ATOM 702 C C . LEU A 1 87 ? -10.025 6.606 2.837 1.00 93.06 87 LEU A C 1
ATOM 704 O O . LEU A 1 87 ? -10.194 7.586 2.125 1.00 93.06 87 LEU A O 1
ATOM 708 N N . GLY A 1 88 ? -10.825 6.336 3.868 1.00 91.38 88 GLY A N 1
ATOM 709 C CA . GLY A 1 88 ? -11.935 7.220 4.249 1.00 91.38 88 GLY A CA 1
ATOM 710 C C . GLY A 1 88 ? -12.970 7.446 3.134 1.00 91.38 88 GLY A C 1
ATOM 711 O O . GLY A 1 88 ? -13.675 8.450 3.132 1.00 91.38 88 GLY A O 1
ATOM 712 N N . GLY A 1 89 ? -13.072 6.526 2.173 1.00 90.31 89 GLY A N 1
ATOM 713 C CA . GLY A 1 89 ? -13.963 6.661 1.018 1.00 90.31 89 GLY A CA 1
ATOM 714 C C . GLY A 1 89 ? -13.394 7.477 -0.147 1.00 90.31 89 GLY A C 1
ATOM 715 O O . GLY A 1 89 ? -14.016 7.498 -1.206 1.00 90.31 89 GLY A O 1
ATOM 716 N N . GLU A 1 90 ? -12.210 8.075 -0.011 1.00 91.38 90 GLU A N 1
ATOM 717 C CA . GLU A 1 90 ? -11.514 8.730 -1.121 1.00 91.38 90 GLU A CA 1
ATOM 718 C C . GLU A 1 90 ? -10.476 7.804 -1.749 1.00 91.38 90 GLU A C 1
ATOM 720 O O . GLU A 1 90 ? -9.854 6.982 -1.072 1.00 91.38 90 GLU A O 1
ATOM 725 N N . ARG A 1 91 ? -10.294 7.924 -3.066 1.00 91.44 91 ARG A N 1
ATOM 726 C CA . ARG A 1 91 ? -9.355 7.085 -3.818 1.00 91.44 91 ARG A CA 1
ATOM 727 C C . ARG A 1 91 ? -7.913 7.425 -3.477 1.00 91.44 91 ARG A C 1
ATOM 729 O O . ARG A 1 91 ? -7.558 8.580 -3.267 1.00 91.44 91 ARG A O 1
ATOM 736 N N . ILE A 1 92 ? -7.082 6.392 -3.471 1.00 91.19 92 ILE A N 1
ATOM 737 C CA . ILE A 1 92 ? -5.654 6.515 -3.183 1.00 91.19 92 ILE A CA 1
ATOM 738 C C . ILE A 1 92 ? -4.930 7.151 -4.367 1.00 91.19 92 ILE A C 1
ATOM 740 O O . ILE A 1 92 ? -5.302 6.923 -5.522 1.00 91.19 92 ILE A O 1
ATOM 744 N N . LYS A 1 93 ? -3.838 7.872 -4.101 1.00 93.50 93 LYS A N 1
ATOM 745 C CA . LYS A 1 93 ? -2.918 8.262 -5.168 1.00 93.50 93 LYS A CA 1
ATOM 746 C C . LYS A 1 93 ? -2.018 7.076 -5.494 1.00 93.50 93 LYS A C 1
ATOM 748 O O . LYS A 1 93 ? -1.154 6.720 -4.693 1.00 93.50 93 LYS A O 1
ATOM 753 N N . LEU A 1 94 ? -2.235 6.478 -6.662 1.00 94.75 94 LEU A N 1
ATOM 754 C CA . LEU A 1 94 ? -1.343 5.453 -7.192 1.00 94.75 94 LEU A CA 1
ATOM 755 C C . LEU A 1 94 ? 0.010 6.070 -7.540 1.00 94.75 94 LEU A C 1
ATOM 757 O O . LEU A 1 94 ? 0.088 7.233 -7.951 1.00 94.75 94 LEU A O 1
ATOM 761 N N . VAL A 1 95 ? 1.064 5.292 -7.340 1.00 92.75 95 VAL A N 1
ATOM 762 C CA . VAL A 1 95 ? 2.423 5.664 -7.730 1.00 92.75 95 VAL A CA 1
ATOM 763 C C . VAL A 1 95 ? 2.970 4.609 -8.671 1.00 92.75 95 VAL A C 1
ATOM 765 O O . VAL A 1 95 ? 2.702 3.422 -8.499 1.00 92.75 95 VAL A O 1
ATOM 768 N N . ASP A 1 96 ? 3.707 5.071 -9.670 1.00 87.69 96 ASP A N 1
ATOM 769 C CA . ASP A 1 96 ? 4.487 4.216 -10.549 1.00 87.69 96 ASP A CA 1
ATOM 770 C C . ASP A 1 96 ? 5.883 4.119 -9.933 1.00 87.69 96 ASP A C 1
ATOM 772 O O . ASP A 1 96 ? 6.650 5.073 -10.002 1.00 87.69 96 ASP A O 1
ATOM 776 N N . SER A 1 97 ? 6.142 3.046 -9.185 1.00 86.88 97 SER A N 1
ATOM 777 C CA . SER A 1 97 ?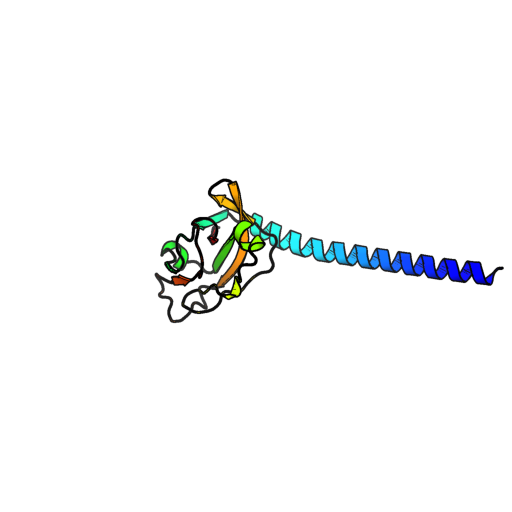 7.397 2.852 -8.457 1.00 86.88 97 SER A CA 1
ATOM 778 C C . SER A 1 97 ? 7.840 1.400 -8.555 1.00 86.88 97 SER A C 1
ATOM 780 O O . SER A 1 97 ? 7.052 0.472 -8.353 1.00 86.88 97 SER A O 1
ATOM 782 N N . SER A 1 98 ? 9.130 1.193 -8.816 1.00 86.25 98 SER A N 1
ATOM 783 C CA . SER A 1 98 ? 9.751 -0.136 -8.823 1.00 86.25 98 SER A CA 1
ATOM 784 C C . SER A 1 98 ? 10.224 -0.587 -7.427 1.00 86.25 98 SER A C 1
ATOM 786 O O . SER A 1 98 ? 10.747 -1.700 -7.263 1.00 86.25 98 SER A O 1
ATOM 788 N N . PHE A 1 99 ? 10.037 0.256 -6.403 1.00 92.75 99 PHE A N 1
ATOM 789 C CA . PHE A 1 99 ? 10.456 -0.004 -5.028 1.00 92.75 99 PHE A CA 1
ATOM 790 C C . PHE A 1 99 ? 9.670 -1.155 -4.385 1.00 92.75 99 PHE A C 1
ATOM 792 O O . PHE A 1 99 ? 8.453 -1.279 -4.542 1.00 92.75 99 PHE A O 1
ATOM 799 N N . ASN A 1 100 ? 10.365 -1.994 -3.613 1.00 94.06 100 ASN A N 1
ATOM 800 C CA . ASN A 1 100 ? 9.740 -3.068 -2.854 1.00 94.06 100 ASN A CA 1
ATOM 801 C C . ASN A 1 100 ? 10.405 -3.294 -1.496 1.00 94.06 100 ASN A C 1
ATOM 803 O O . ASN A 1 100 ? 11.555 -2.923 -1.266 1.00 94.06 100 ASN A O 1
ATOM 807 N N . LEU A 1 101 ? 9.645 -3.930 -0.610 1.00 92.12 101 LEU A N 1
ATOM 808 C CA . LEU A 1 101 ? 10.052 -4.328 0.727 1.00 92.12 101 LEU A CA 1
ATOM 809 C C . LEU A 1 101 ? 9.955 -5.848 0.890 1.00 92.12 101 LEU A C 1
ATOM 811 O O . LEU A 1 101 ? 9.084 -6.478 0.276 1.00 92.12 101 LEU A O 1
ATOM 815 N N . PRO A 1 102 ? 10.777 -6.451 1.766 1.00 89.06 102 PRO A N 1
ATOM 816 C CA . PRO A 1 102 ? 10.521 -7.803 2.232 1.00 89.06 102 PRO A CA 1
ATOM 817 C C . PRO A 1 102 ? 9.214 -7.820 3.036 1.00 89.06 102 PRO A C 1
ATOM 819 O O . PRO A 1 102 ? 9.036 -7.069 3.993 1.00 89.06 102 PRO A O 1
ATOM 822 N N . GLY A 1 103 ? 8.284 -8.675 2.632 1.00 81.31 103 GLY A N 1
ATOM 823 C CA . GLY A 1 103 ? 6.997 -8.883 3.277 1.00 81.31 103 GLY A CA 1
ATOM 824 C C . GLY A 1 103 ? 6.894 -10.225 4.006 1.00 81.31 103 GLY A C 1
ATOM 825 O O . GLY A 1 103 ? 7.827 -11.037 3.999 1.00 81.31 103 GLY A O 1
ATOM 826 N N . PRO A 1 104 ? 5.737 -10.489 4.639 1.00 76.56 104 PRO A N 1
ATOM 827 C CA . PRO A 1 104 ? 5.485 -11.741 5.341 1.00 76.56 104 PRO A CA 1
ATOM 828 C C . PRO A 1 104 ? 5.666 -12.959 4.425 1.00 76.56 104 PRO A C 1
ATOM 830 O O . PRO A 1 104 ? 5.193 -12.974 3.289 1.00 76.56 104 PRO A O 1
ATOM 833 N N . GLY A 1 105 ? 6.333 -14.000 4.931 1.00 78.44 105 GLY A N 1
ATOM 834 C CA . GLY A 1 105 ? 6.515 -15.256 4.196 1.00 78.44 105 GLY A CA 1
ATOM 835 C C . GLY A 1 105 ? 7.438 -15.153 2.977 1.00 78.44 105 GLY A C 1
ATOM 836 O O . GLY A 1 105 ? 7.186 -15.831 1.987 1.00 78.44 105 GLY A O 1
ATOM 837 N N . LEU A 1 106 ? 8.478 -14.307 3.036 1.00 75.25 106 LEU A N 1
ATOM 838 C CA . LEU A 1 106 ? 9.464 -14.090 1.959 1.00 75.25 106 LEU A CA 1
ATOM 839 C C . LEU A 1 106 ? 8.872 -13.512 0.659 1.00 75.25 106 LEU A C 1
ATOM 841 O O . LEU A 1 106 ? 9.516 -13.543 -0.389 1.00 75.25 106 LEU A O 1
ATOM 845 N N . LYS A 1 107 ? 7.654 -12.962 0.709 1.00 86.88 107 LYS A N 1
ATOM 846 C CA . LYS A 1 107 ? 7.036 -12.283 -0.434 1.00 86.88 107 LYS A CA 1
ATOM 847 C C . LYS A 1 107 ? 7.550 -10.852 -0.546 1.00 86.88 107 LYS A C 1
ATOM 849 O O . LYS A 1 107 ? 7.615 -10.155 0.456 1.00 86.88 107 LYS A O 1
ATOM 854 N N . ALA A 1 108 ? 7.843 -10.383 -1.755 1.00 92.19 108 ALA A N 1
ATOM 855 C CA . ALA A 1 108 ? 8.118 -8.967 -1.990 1.00 92.19 108 ALA A CA 1
ATOM 856 C C . ALA A 1 108 ? 6.810 -8.158 -2.032 1.00 92.19 108 ALA A C 1
ATOM 858 O O . ALA A 1 108 ? 5.833 -8.576 -2.663 1.00 92.19 108 ALA A O 1
ATOM 859 N N . LEU A 1 109 ? 6.808 -7.000 -1.374 1.00 95.06 109 LEU A N 1
ATOM 860 C CA . LEU A 1 109 ? 5.707 -6.043 -1.337 1.00 95.06 109 LEU A CA 1
ATOM 861 C C . LEU A 1 109 ? 6.121 -4.770 -2.079 1.00 95.06 109 LEU A C 1
ATOM 863 O O . LEU A 1 109 ? 7.003 -4.051 -1.621 1.00 95.06 109 LEU A O 1
ATOM 867 N N . PHE A 1 110 ? 5.497 -4.504 -3.220 1.00 95.50 110 PHE A N 1
ATOM 868 C CA . PHE A 1 110 ? 5.791 -3.373 -4.098 1.00 95.50 110 PHE A CA 1
ATOM 869 C C . PHE A 1 110 ? 5.015 -2.139 -3.667 1.00 95.50 110 PHE A C 1
ATOM 871 O O . PHE A 1 110 ? 3.843 -2.251 -3.301 1.00 95.50 110 PHE A O 1
ATOM 878 N N . LEU A 1 111 ? 5.657 -0.975 -3.710 1.00 96.19 111 LEU A N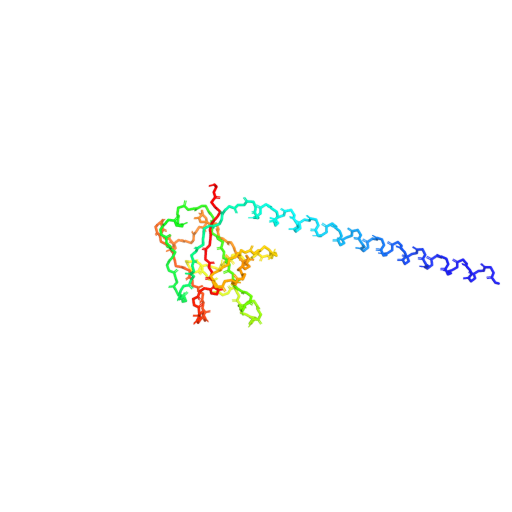 1
ATOM 879 C CA . LEU A 1 111 ? 5.003 0.297 -3.440 1.00 96.19 111 LEU A CA 1
ATOM 880 C C . LEU A 1 111 ? 4.043 0.633 -4.586 1.00 96.19 111 LEU A C 1
ATOM 882 O O . LEU A 1 111 ? 4.458 0.735 -5.732 1.00 96.19 111 LEU A O 1
ATOM 886 N N . VAL A 1 112 ? 2.762 0.814 -4.267 1.00 95.81 112 VAL A N 1
ATOM 887 C CA . VAL A 1 112 ? 1.712 1.036 -5.278 1.00 95.81 112 VAL A CA 1
ATOM 888 C C . VAL A 1 112 ? 0.867 2.275 -5.031 1.00 95.81 112 VAL A C 1
ATOM 890 O O . VAL A 1 112 ? 0.155 2.732 -5.923 1.00 95.81 112 VAL A O 1
ATOM 893 N N . GLY A 1 113 ? 0.915 2.843 -3.828 1.00 95.25 113 GLY A N 1
ATOM 894 C CA . GLY A 1 113 ? 0.170 4.056 -3.537 1.00 95.25 113 GLY A CA 1
ATOM 895 C C . GLY A 1 113 ? 0.697 4.814 -2.338 1.00 95.25 113 GLY A C 1
ATOM 896 O O . GLY A 1 113 ? 1.446 4.286 -1.517 1.00 95.25 113 GLY A O 1
ATOM 897 N N . LYS A 1 114 ? 0.268 6.066 -2.235 1.00 94.31 114 LYS A N 1
ATOM 898 C CA . LYS A 1 114 ? 0.568 6.945 -1.109 1.00 94.31 114 LYS A CA 1
ATOM 899 C C . LYS A 1 114 ? -0.646 7.765 -0.705 1.00 94.31 114 LYS A C 1
ATOM 901 O O . LYS A 1 114 ? -1.527 8.044 -1.519 1.00 94.31 114 LYS A O 1
ATOM 906 N N . PHE A 1 115 ? -0.648 8.172 0.553 1.00 90.62 115 PHE A N 1
ATOM 907 C CA . PHE A 1 115 ? -1.677 8.996 1.162 1.00 90.62 115 PHE A CA 1
ATOM 908 C C . PHE A 1 115 ? -1.021 10.042 2.043 1.00 90.62 115 PHE A C 1
ATOM 910 O O . PHE A 1 115 ? -0.265 9.681 2.945 1.00 90.62 115 PHE A O 1
ATOM 917 N N . ASP A 1 116 ? -1.346 11.310 1.817 1.00 88.94 116 ASP A N 1
ATOM 918 C CA . ASP A 1 116 ? -1.033 12.360 2.779 1.00 88.94 116 ASP A CA 1
ATOM 919 C C . ASP A 1 116 ? -2.150 12.395 3.831 1.00 88.94 116 ASP A C 1
ATOM 921 O O . ASP A 1 116 ? -3.328 12.560 3.512 1.00 88.94 116 ASP A O 1
ATOM 925 N N . LEU A 1 117 ? -1.792 12.184 5.095 1.00 86.31 117 LEU A N 1
ATOM 926 C CA . LEU A 1 117 ? -2.732 12.235 6.212 1.00 86.31 117 LEU A CA 1
ATOM 927 C C . LEU A 1 117 ? -3.072 13.673 6.630 1.00 86.31 117 LEU A C 1
ATOM 929 O O . LEU A 1 117 ? -4.018 13.861 7.405 1.00 86.31 117 LEU A O 1
ATOM 933 N N . LYS A 1 118 ? -2.347 14.683 6.134 1.00 84.44 118 LYS A N 1
ATOM 934 C CA . LYS A 1 118 ? -2.730 16.097 6.270 1.00 84.44 118 LYS A CA 1
ATOM 935 C C . LYS A 1 118 ? -3.975 16.406 5.449 1.00 84.44 118 LYS A C 1
ATOM 937 O O . LYS A 1 118 ? -4.869 17.079 5.951 1.00 84.44 118 LYS A O 1
ATOM 942 N N . ASP A 1 119 ? -4.060 15.815 4.262 1.00 81.81 119 ASP A N 1
ATOM 943 C CA . ASP A 1 119 ? -5.198 15.918 3.347 1.00 81.81 119 ASP A CA 1
ATOM 944 C C . ASP A 1 119 ? -6.182 14.756 3.545 1.00 81.81 119 ASP A C 1
ATOM 946 O O . ASP A 1 119 ? -6.857 14.320 2.613 1.00 81.81 119 ASP A O 1
ATOM 950 N N . LYS A 1 120 ? -6.248 14.197 4.763 1.00 80.44 120 LYS A N 1
ATOM 951 C CA . LYS A 1 120 ? -7.120 13.050 5.010 1.00 80.44 120 LYS A CA 1
ATOM 952 C C . LYS A 1 120 ? -8.596 13.438 4.819 1.00 80.44 120 LYS A C 1
ATOM 954 O O . LYS A 1 120 ? -9.006 14.519 5.253 1.00 80.44 120 LYS A O 1
ATOM 959 N N . PRO A 1 121 ? -9.412 12.517 4.285 1.00 82.50 121 PRO A N 1
ATOM 960 C CA . PRO A 1 121 ? -10.849 12.707 4.144 1.00 82.50 121 PRO A CA 1
ATOM 961 C C . PRO A 1 121 ? -11.510 13.136 5.452 1.00 82.50 121 PRO A C 1
ATOM 963 O O . PRO A 1 121 ? -11.139 12.665 6.531 1.00 82.50 121 PRO A O 1
ATOM 966 N N . SER A 1 122 ? -12.575 13.932 5.360 1.00 81.25 122 SER A N 1
ATOM 967 C CA . SER A 1 122 ? -13.375 14.357 6.523 1.00 81.25 122 SER A CA 1
ATOM 968 C C . SER A 1 122 ? -13.992 13.186 7.303 1.00 81.25 122 SER A C 1
ATOM 970 O O . SER A 1 122 ? -14.292 13.306 8.491 1.00 81.25 122 SER A O 1
ATOM 972 N N . SER A 1 123 ? -14.151 12.031 6.653 1.00 83.81 123 SER A N 1
ATOM 973 C CA . SER A 1 123 ? -14.595 10.779 7.271 1.00 83.81 123 SER A CA 1
ATOM 974 C C . SER A 1 123 ? -13.524 10.133 8.167 1.00 83.81 123 SER A C 1
ATOM 976 O O . SER A 1 123 ? -13.857 9.342 9.057 1.00 83.81 123 SER A O 1
ATOM 978 N N . CYS A 1 124 ? -12.243 10.463 7.967 1.00 85.81 124 CYS A N 1
ATOM 979 C CA . CYS A 1 124 ? -11.146 10.023 8.815 1.00 85.81 124 CYS A CA 1
ATOM 980 C C . CYS A 1 124 ? -11.087 10.879 10.089 1.00 85.81 124 CYS A C 1
ATOM 982 O O . CYS A 1 124 ? -10.971 12.103 10.054 1.00 85.81 124 CYS A O 1
ATOM 984 N N . LYS A 1 125 ? -11.055 10.225 11.249 1.00 83.69 125 LYS A N 1
ATOM 985 C CA . LYS A 1 125 ? -10.778 10.876 12.536 1.00 83.69 125 LYS A CA 1
ATOM 986 C C . LYS A 1 125 ? -9.273 10.931 12.788 1.00 83.69 125 LYS A C 1
ATOM 988 O O . LYS A 1 125 ? -8.505 10.156 12.221 1.00 83.69 125 LYS A O 1
ATOM 993 N N . SER A 1 126 ? -8.841 11.801 13.700 1.00 78.38 126 SER A N 1
ATOM 994 C CA . SER A 1 126 ? -7.430 11.891 14.113 1.00 78.38 126 SER A CA 1
ATOM 995 C C . SER A 1 126 ? -6.836 10.580 14.619 1.00 78.38 126 SER A C 1
ATOM 997 O O . SER A 1 126 ? -5.656 10.351 14.405 1.00 78.38 126 SER A O 1
ATOM 999 N N . SER A 1 127 ? -7.650 9.701 15.198 1.00 81.44 127 SER A N 1
ATOM 1000 C CA . SER A 1 127 ? -7.221 8.397 15.713 1.00 81.44 127 SER A CA 1
ATOM 1001 C C . SER A 1 127 ? -7.649 7.210 14.849 1.00 81.44 127 SER A C 1
ATOM 1003 O O . SER A 1 127 ? -7.414 6.061 15.217 1.00 81.44 127 SER A O 1
ATOM 1005 N N . SER A 1 128 ? -8.340 7.435 13.726 1.00 87.00 128 SER A N 1
ATOM 1006 C CA . SER A 1 128 ? -8.915 6.325 12.966 1.00 87.00 128 SER A CA 1
ATOM 1007 C C . SER A 1 128 ? -9.300 6.705 11.551 1.00 87.00 128 SER A C 1
ATOM 1009 O O . SER A 1 128 ? -10.152 7.570 11.351 1.00 87.00 128 SER A O 1
ATOM 1011 N N . CYS A 1 129 ? -8.828 5.921 10.588 1.00 93.19 129 CYS A N 1
ATOM 1012 C CA . CYS A 1 129 ? -9.432 5.861 9.269 1.00 93.19 129 CYS A CA 1
ATOM 1013 C C . CYS A 1 129 ? -9.585 4.417 8.781 1.00 93.19 129 CYS A C 1
ATOM 1015 O O . CYS A 1 129 ? -8.916 3.509 9.275 1.00 93.19 129 CYS A O 1
ATOM 1017 N N . VAL A 1 130 ? -10.510 4.202 7.848 1.00 94.44 130 VAL A N 1
ATOM 1018 C CA . VAL A 1 130 ? -10.760 2.893 7.239 1.00 94.44 130 VAL A CA 1
ATOM 1019 C C . VAL A 1 130 ? -10.171 2.892 5.840 1.00 94.44 130 VAL A C 1
ATOM 1021 O O . VAL A 1 130 ? -10.548 3.718 5.009 1.00 94.44 130 VAL A O 1
ATOM 1024 N N . LEU A 1 131 ? -9.261 1.958 5.595 1.00 95.12 131 LEU A N 1
ATOM 1025 C CA . LEU A 1 131 ? -8.808 1.582 4.268 1.00 95.12 131 LEU A CA 1
ATOM 1026 C C . LEU A 1 131 ? -9.748 0.500 3.734 1.00 95.12 131 LEU A C 1
ATOM 1028 O O . LEU A 1 131 ? -9.919 -0.532 4.381 1.00 95.12 131 LEU A O 1
ATOM 1032 N N . LYS A 1 132 ? -10.341 0.721 2.564 1.00 95.00 132 LYS A N 1
ATOM 1033 C CA . LYS A 1 132 ? -11.116 -0.290 1.850 1.00 95.00 132 LYS A CA 1
ATOM 1034 C C . LYS A 1 132 ? -10.306 -0.840 0.688 1.00 95.00 132 LYS A C 1
ATOM 1036 O O . LYS A 1 132 ? -9.926 -0.081 -0.199 1.00 95.00 132 LYS A O 1
ATOM 1041 N N . VAL A 1 133 ? -10.095 -2.150 0.679 1.00 93.94 133 VAL A N 1
ATOM 1042 C CA . VAL A 1 133 ? -9.455 -2.923 -0.393 1.00 93.94 133 VAL A CA 1
ATOM 1043 C C . VAL A 1 133 ? -10.463 -3.977 -0.878 1.00 93.94 133 VAL A C 1
ATOM 1045 O O . VAL A 1 133 ? -10.443 -5.106 -0.384 1.00 93.94 133 VAL A O 1
ATOM 1048 N N . PRO A 1 134 ? -11.408 -3.613 -1.766 1.00 92.12 134 PRO A N 1
ATOM 1049 C CA . PRO A 1 134 ? -12.461 -4.529 -2.216 1.00 92.12 134 PRO A CA 1
ATOM 1050 C C . PRO A 1 134 ? -11.900 -5.812 -2.843 1.00 92.12 134 PRO A C 1
ATOM 1052 O O . PRO A 1 134 ? -10.941 -5.758 -3.600 1.00 92.12 134 PRO A O 1
ATOM 1055 N N . GLY A 1 135 ? -12.489 -6.977 -2.579 1.00 86.12 135 GLY A N 1
ATOM 1056 C CA . GLY A 1 135 ? -12.037 -8.245 -3.163 1.00 8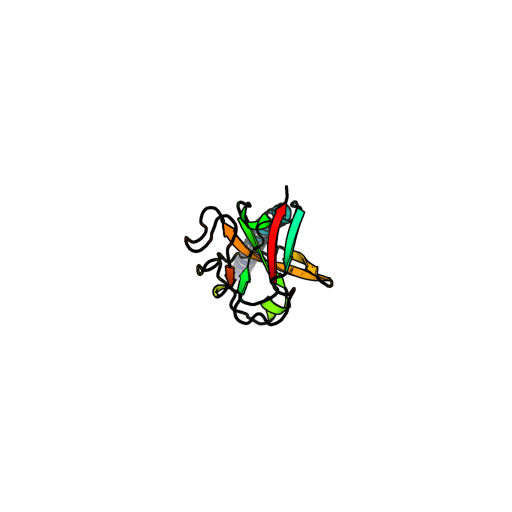6.12 135 GLY A CA 1
ATOM 1057 C C . GLY A 1 135 ? -10.750 -8.815 -2.556 1.00 86.12 135 GLY A C 1
ATOM 1058 O O . GLY A 1 135 ? -10.206 -9.789 -3.085 1.00 86.12 135 GLY A O 1
ATOM 1059 N N . LEU A 1 136 ? -10.249 -8.251 -1.450 1.00 83.81 136 LEU A N 1
ATOM 1060 C CA . LEU A 1 136 ? -9.106 -8.809 -0.730 1.00 83.81 136 LEU A CA 1
ATOM 1061 C C . LEU A 1 136 ? -9.489 -10.143 -0.073 1.00 83.81 136 LEU A C 1
ATOM 1063 O O . LEU A 1 136 ? -10.237 -10.184 0.900 1.00 83.81 136 LEU A O 1
ATOM 1067 N N . ASN A 1 137 ? -8.911 -11.236 -0.570 1.00 77.56 137 ASN A N 1
ATOM 1068 C CA . ASN A 1 137 ? -9.205 -12.595 -0.103 1.00 77.56 137 ASN A CA 1
ATOM 1069 C C . ASN A 1 137 ? -8.099 -13.225 0.765 1.00 77.56 137 ASN A C 1
ATOM 1071 O O . ASN A 1 137 ? -8.310 -14.292 1.340 1.00 77.56 137 ASN A O 1
ATOM 1075 N N . LYS A 1 138 ? -6.915 -12.600 0.850 1.00 80.75 138 LYS A N 1
ATOM 1076 C CA . LYS A 1 138 ? -5.733 -13.140 1.541 1.00 80.75 138 LYS A CA 1
ATOM 1077 C C . LYS A 1 138 ? -4.976 -12.053 2.305 1.00 80.75 138 LYS A C 1
ATOM 1079 O O . LYS A 1 138 ? -4.486 -11.091 1.714 1.00 80.75 138 LYS A O 1
ATOM 1084 N N . THR A 1 139 ? -4.816 -12.255 3.612 1.00 83.81 139 THR A N 1
ATOM 1085 C CA . THR A 1 139 ? -3.967 -11.417 4.471 1.00 83.81 139 THR A CA 1
ATOM 1086 C C . THR A 1 139 ? -2.507 -11.483 4.028 1.00 83.81 139 THR A C 1
ATOM 1088 O O . THR A 1 139 ? -2.002 -12.553 3.692 1.00 83.81 139 THR A O 1
ATOM 1091 N N . GLY A 1 140 ? -1.813 -10.344 4.060 1.00 82.00 140 GLY A N 1
ATOM 1092 C CA . GLY A 1 140 ? -0.383 -10.257 3.733 1.00 82.00 140 GLY A CA 1
ATOM 1093 C C . GLY A 1 140 ? -0.082 -10.007 2.254 1.00 82.00 140 GLY A C 1
ATOM 1094 O O . GLY A 1 140 ? 1.066 -9.745 1.913 1.00 82.00 140 GLY A O 1
ATOM 1095 N N . ASN A 1 141 ? -1.098 -10.014 1.387 1.00 91.06 141 ASN A N 1
ATOM 1096 C CA . ASN A 1 141 ? -0.955 -9.601 -0.010 1.00 91.06 141 ASN A CA 1
ATOM 1097 C C . ASN A 1 141 ? -1.009 -8.079 -0.195 1.00 91.06 141 ASN A C 1
ATOM 1099 O O . ASN A 1 141 ? -0.591 -7.578 -1.235 1.00 91.06 141 ASN A O 1
ATOM 1103 N N . VAL A 1 142 ? -1.523 -7.356 0.799 1.00 94.00 142 VAL A N 1
ATOM 1104 C CA . VAL A 1 142 ? -1.550 -5.895 0.850 1.00 94.00 142 VAL A CA 1
ATOM 1105 C C . VAL A 1 142 ? -1.108 -5.465 2.244 1.00 94.00 142 VAL A C 1
ATOM 1107 O O . VAL A 1 142 ? -1.470 -6.101 3.238 1.00 94.00 142 VAL A O 1
ATOM 1110 N N . ALA A 1 143 ? -0.322 -4.399 2.326 1.00 95.44 143 ALA A N 1
ATOM 1111 C CA . ALA A 1 143 ? 0.141 -3.824 3.579 1.00 95.44 143 ALA A CA 1
ATOM 1112 C C . ALA A 1 143 ? 0.097 -2.297 3.528 1.00 95.44 143 ALA A C 1
ATOM 1114 O O . ALA A 1 143 ? 0.231 -1.691 2.465 1.00 95.44 143 ALA A O 1
ATOM 1115 N N . VAL A 1 144 ? -0.061 -1.680 4.694 1.00 95.56 144 VAL A N 1
ATOM 1116 C CA . VAL A 1 144 ? 0.113 -0.237 4.874 1.00 95.56 144 VAL A CA 1
ATOM 1117 C C . VAL A 1 144 ? 1.406 -0.011 5.630 1.00 95.56 144 VAL A C 1
ATOM 1119 O O . VAL A 1 144 ? 1.662 -0.694 6.620 1.00 95.56 144 VAL A O 1
ATOM 1122 N N . GLY A 1 145 ? 2.218 0.936 5.180 1.00 95.12 145 GLY A N 1
ATOM 1123 C CA . GLY A 1 145 ? 3.486 1.267 5.812 1.00 95.12 145 GLY A CA 1
ATOM 1124 C C . GLY A 1 145 ? 3.702 2.758 6.002 1.00 95.12 145 GLY A C 1
ATOM 1125 O O . GLY A 1 145 ? 3.015 3.583 5.400 1.00 95.12 145 GLY A O 1
ATOM 1126 N N . TYR A 1 146 ? 4.685 3.093 6.829 1.00 94.88 146 TYR A N 1
ATOM 1127 C CA . TYR A 1 146 ? 5.211 4.449 6.950 1.00 94.88 146 TYR A CA 1
ATOM 1128 C C . TYR A 1 146 ? 6.738 4.427 7.059 1.00 94.88 146 TYR A C 1
ATOM 1130 O O . TYR A 1 146 ? 7.329 3.455 7.541 1.00 94.88 146 TYR A O 1
ATOM 1138 N N . LYS A 1 147 ? 7.365 5.524 6.625 1.00 93.56 147 LYS A N 1
ATOM 1139 C CA . LYS A 1 147 ? 8.802 5.764 6.791 1.00 93.56 147 LYS A CA 1
ATOM 1140 C C . LYS A 1 147 ? 9.101 6.040 8.264 1.00 93.56 147 LYS A C 1
ATOM 1142 O O . LYS A 1 147 ? 8.597 7.013 8.834 1.00 93.56 147 LYS A O 1
ATOM 1147 N N . LYS A 1 148 ? 9.929 5.208 8.882 1.00 87.88 148 LYS A N 1
ATOM 1148 C CA . LYS A 1 148 ? 10.497 5.441 10.207 1.00 87.88 148 LYS A CA 1
ATOM 1149 C C . LYS A 1 148 ? 11.834 6.159 10.024 1.00 87.88 148 LYS A C 1
ATOM 1151 O O . LYS A 1 148 ? 12.687 5.694 9.271 1.00 87.88 148 LYS A O 1
ATOM 1156 N N . LYS A 1 149 ? 11.953 7.323 10.662 1.00 70.25 149 LYS A N 1
ATOM 1157 C CA . LYS A 1 149 ? 13.230 8.028 10.797 1.00 70.25 149 LYS A CA 1
ATOM 1158 C C . LYS A 1 149 ? 14.119 7.321 11.807 1.00 70.25 149 LYS A C 1
ATOM 1160 O O . LYS A 1 149 ? 13.550 6.745 12.763 1.00 70.25 149 LYS A O 1
#

pLDDT: mean 85.3, std 10.85, range [50.19, 96.38]

Radius of gyration: 22.39 Å; chains: 1; bounding box: 45×31×74 Å